Protein AF-0000000082834925 (afdb_homodimer)

Secondary structure (DSSP, 8-state):
---TT--TT--EEEEEEEEEEEEGGGTEEEEEEEEEPPPBTTB-S-EEEEEEEEEEHHHHHHHHHHHHHHHHHH-TTTT----/---TT--TT--EEEEEEEEEEEEGGGTEEEEEEEEEPPPBTTB-S-EEEEEEEEEEHHHHHHHHHHHHHHHHHH-TTT-----

Foldseek 3Di:
DAPPVDHVPDDDWAFDDKDWDDDVVVQWIKIKTWTFDPDDPVDDTDIDIGDIDIGHPVRVVVVVVVVVVVVCVVPVPPPPPPD/DQPPVDHVPDDDWAFDDKDWDDDVVVQWIKIKTWTFDPDDPVDDTDIDIGDIDIGHPVRVVVVVVVVVVVVCVVPVPPPPPPD

Radius of gyration: 16.81 Å; Cα contacts (8 Å, |Δi|>4): 284; chains: 2; bounding box: 53×47×36 Å

Organism: NCBI:txid1287738

InterPro domains:
  IPR025730 Biofilm regulator BssS [PF13991] (14-74)

Solvent-accessible surface area (backbone atoms only — not comparable to full-atom values): 9565 Å² total; per-residue (Å²): 130,76,52,93,82,51,60,90,87,58,76,69,26,45,53,73,49,71,46,75,47,69,35,59,95,72,42,28,32,39,38,29,48,22,22,44,41,74,64,40,100,85,34,72,69,39,79,38,80,46,69,38,29,35,36,36,58,70,53,48,53,52,48,50,54,50,51,51,57,45,48,35,68,56,39,65,78,69,65,55,68,90,117,132,75,52,93,83,52,61,90,88,57,76,69,26,43,52,73,49,69,47,73,46,69,36,57,94,72,42,28,33,38,39,29,49,21,22,43,42,72,65,39,98,86,36,71,69,40,79,38,79,48,68,39,29,35,37,37,57,70,53,46,55,53,47,51,54,51,50,52,56,44,48,36,68,57,39,66,79,70,66,54,72,90,119

Nearest PDB structures (foldseek):
  2zb5-assembly1_A-2  TM=4.981E-01  e=9.754E+00  Measles virus strain Edmonston-B
  3zx3-assembly1_A  TM=3.344E-01  e=5.774E+00  Rattus norvegicus
  4dam-assembly2_E  TM=2.599E-01  e=9.754E+00  Streptomyces coelicolor
  2zb5-assembly1_A-2  TM=4.980E-01  e=9.461E+00  Measles virus strain Edmonston-B
  3zx3-assembly1_A  TM=3.356E-01  e=5.959E+00  Rattus norvegicus

pLDDT: mean 87.3, std 17.41, range [24.31, 98.5]

Sequence (166 aa):
MQDRDFKAGEAVSPVTGWAMMPLVEHDSLLLRLDFLAAPSPAAATRSERGRVYAVTSEQLLLLLDSLRAQLAKLQPGQDGPRHMQDRDFKAGEAVSPVTGWAMMPLVEHDSLLLRLDFLAAPSPAAATRSERGRVYAVTSEQLLLLLDSLRAQLAKLQPGQDGPRH

Structure (mmCIF, N/CA/C/O backbone):
data_AF-0000000082834925-model_v1
#
loop_
_entity.id
_entity.type
_entity.pdbx_description
1 polymer 'Uncharacterized protein'
#
loop_
_atom_site.group_PDB
_atom_site.id
_atom_site.type_symbol
_atom_site.label_atom_id
_atom_site.label_alt_id
_atom_site.label_comp_id
_atom_site.label_asym_id
_atom_site.label_entity_id
_atom_site.label_seq_id
_atom_site.pdbx_PDB_ins_code
_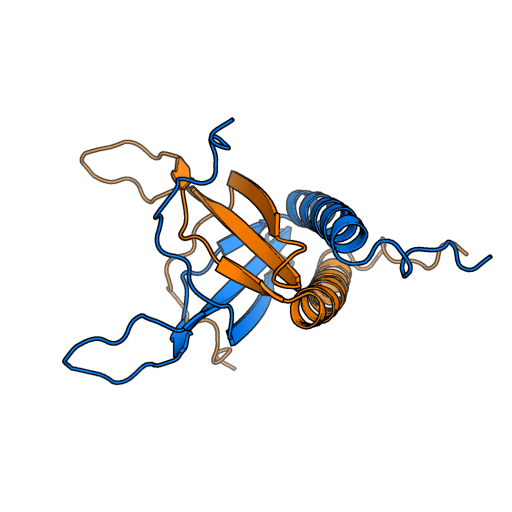atom_site.Cartn_x
_atom_site.Cartn_y
_atom_site.Cartn_z
_atom_site.occupancy
_atom_site.B_iso_or_equiv
_atom_site.auth_seq_id
_atom_site.auth_comp_id
_atom_site.auth_asym_id
_atom_site.auth_atom_id
_atom_site.pdbx_PDB_model_num
ATOM 1 N N . MET A 1 1 ? -6.121 24.172 -0.308 1 36.28 1 MET A N 1
ATOM 2 C CA . MET A 1 1 ? -5.605 23.312 -1.371 1 36.28 1 MET A CA 1
ATOM 3 C C . MET A 1 1 ? -5.957 21.844 -1.109 1 36.28 1 MET A C 1
ATOM 5 O O . MET A 1 1 ? -5.422 21.234 -0.187 1 36.28 1 MET A O 1
ATOM 9 N N . GLN A 1 2 ? -7.25 21.531 -1.119 1 50.75 2 GLN A N 1
ATOM 10 C CA . GLN A 1 2 ? -7.707 20.188 -0.783 1 50.75 2 GLN A CA 1
ATOM 11 C C . GLN A 1 2 ? -7.055 19.141 -1.685 1 50.75 2 GLN A C 1
ATOM 13 O O . GLN A 1 2 ? -7.102 19.266 -2.91 1 50.75 2 GLN A O 1
ATOM 18 N N . ASP A 1 3 ? -5.98 18.484 -1.284 1 64.5 3 ASP A N 1
ATOM 19 C CA . ASP A 1 3 ? -5.352 17.422 -2.076 1 64.5 3 ASP A CA 1
ATOM 20 C C . ASP A 1 3 ? -6.398 16.484 -2.668 1 64.5 3 ASP A C 1
ATOM 22 O O . ASP A 1 3 ? -7.34 16.078 -1.981 1 64.5 3 ASP A O 1
ATOM 26 N N . ARG A 1 4 ? -6.617 16.562 -3.959 1 76.44 4 ARG A N 1
ATOM 27 C CA . ARG A 1 4 ? -7.613 15.805 -4.699 1 76.44 4 ARG A CA 1
ATOM 28 C C . ARG A 1 4 ? -7.609 14.336 -4.273 1 76.44 4 ARG A C 1
ATOM 30 O O . ARG A 1 4 ? -8.609 13.633 -4.445 1 76.44 4 ARG A O 1
ATOM 37 N N . ASP A 1 5 ? -6.543 14.078 -3.568 1 89.25 5 ASP A N 1
ATOM 38 C CA . ASP A 1 5 ? -6.422 12.656 -3.256 1 89.25 5 ASP A CA 1
ATOM 39 C C . ASP A 1 5 ? -6.789 12.383 -1.799 1 89.25 5 ASP A C 1
ATOM 41 O O . ASP A 1 5 ? -7.078 11.242 -1.43 1 89.25 5 ASP A O 1
ATOM 45 N N . PHE A 1 6 ? -6.855 13.438 -0.988 1 93.56 6 PHE A N 1
ATOM 46 C CA . PHE A 1 6 ? -7.172 13.289 0.428 1 93.56 6 PHE A CA 1
ATOM 47 C C . PHE A 1 6 ? -8.164 14.359 0.872 1 93.56 6 PHE A C 1
ATOM 49 O O . PHE A 1 6 ? -7.945 15.555 0.659 1 93.56 6 PHE A O 1
ATOM 56 N N . LYS A 1 7 ? -9.242 13.875 1.448 1 90.81 7 LYS A N 1
ATOM 57 C CA . LYS A 1 7 ? -10.297 14.781 1.886 1 90.81 7 LYS A CA 1
ATOM 58 C C . LYS A 1 7 ? -10.242 15 3.395 1 90.81 7 LYS A C 1
ATOM 60 O O . LYS A 1 7 ? -9.961 14.07 4.152 1 90.81 7 LYS A O 1
ATOM 65 N N . ALA A 1 8 ? -10.547 16.25 3.707 1 88.25 8 ALA A N 1
ATOM 66 C CA . ALA A 1 8 ? -10.641 16.547 5.133 1 88.25 8 ALA A CA 1
ATOM 67 C C . ALA A 1 8 ? -11.703 15.672 5.801 1 88.25 8 ALA A C 1
ATOM 69 O O . ALA A 1 8 ? -12.805 15.5 5.266 1 88.25 8 ALA A O 1
ATOM 70 N N . GLY A 1 9 ? -11.352 15.047 6.863 1 89.38 9 GLY A N 1
ATOM 71 C CA . GLY A 1 9 ? -12.312 14.25 7.605 1 89.38 9 GLY A CA 1
ATOM 72 C C . GLY A 1 9 ? -12.43 12.828 7.102 1 89.38 9 GLY A C 1
ATOM 73 O O . GLY A 1 9 ? -13.195 12.031 7.645 1 89.38 9 GLY A O 1
ATOM 74 N N . GLU A 1 10 ? -11.719 12.516 6.035 1 92.12 10 GLU A N 1
ATOM 75 C CA . GLU A 1 10 ? -11.742 11.148 5.523 1 92.12 10 GLU A CA 1
ATOM 76 C C . GLU A 1 10 ? -11.148 10.172 6.539 1 92.12 10 GLU A C 1
ATOM 78 O O . GLU A 1 10 ? -10.148 10.477 7.191 1 92.12 10 GLU A O 1
ATOM 83 N N . ALA A 1 11 ? -11.781 8.992 6.664 1 92.06 11 ALA A N 1
ATOM 84 C CA . ALA A 1 11 ? -11.32 7.98 7.613 1 92.06 11 ALA A CA 1
ATOM 85 C C . ALA A 1 11 ? -9.914 7.5 7.258 1 92.06 11 ALA A C 1
ATOM 87 O O . ALA A 1 11 ? -9.609 7.27 6.086 1 92.06 11 ALA A O 1
ATOM 88 N N . VAL A 1 12 ? -9.047 7.438 8.227 1 94.62 12 VAL A N 1
ATOM 89 C CA . VAL A 1 12 ? -7.676 6.965 8.07 1 94.62 12 VAL A CA 1
ATOM 90 C C . VAL A 1 12 ? -7.48 5.676 8.867 1 94.62 12 VAL A C 1
ATOM 92 O O . VAL A 1 12 ? -7.965 5.547 9.992 1 94.62 12 VAL A O 1
ATOM 95 N N . SER A 1 13 ? -6.844 4.773 8.297 1 95.75 13 SER A N 1
ATOM 96 C CA . SER A 1 13 ? -6.598 3.465 8.898 1 95.75 13 SER A CA 1
ATOM 97 C C . SER A 1 13 ? -5.113 3.256 9.18 1 95.75 13 SER A C 1
ATOM 99 O O . SER A 1 13 ? -4.328 3.021 8.266 1 95.75 13 SER A O 1
ATOM 101 N N . PRO A 1 14 ? -4.746 3.344 10.461 1 96.56 14 PRO A N 1
ATOM 102 C CA . PRO A 1 14 ? -3.342 3.078 10.781 1 96.56 14 PRO A CA 1
ATOM 103 C C . PRO A 1 14 ? -2.887 1.691 10.336 1 96.56 14 PRO A C 1
ATOM 105 O O . PRO A 1 14 ? -3.576 0.7 10.586 1 96.56 14 PRO A O 1
ATOM 108 N N . VAL A 1 15 ? -1.679 1.709 9.633 1 97.5 15 VAL A N 1
ATOM 109 C CA . VAL A 1 15 ? -1.125 0.431 9.195 1 97.5 15 VAL A CA 1
ATOM 110 C C . VAL A 1 15 ? -0.562 -0.325 10.398 1 97.5 15 VAL A C 1
ATOM 112 O O . VAL A 1 15 ? 0.184 0.24 11.203 1 97.5 15 VAL A O 1
ATOM 115 N N . THR A 1 16 ? -0.916 -1.562 10.414 1 97.19 16 THR A N 1
ATOM 116 C CA . THR A 1 16 ? -0.436 -2.377 11.531 1 97.19 16 THR A CA 1
ATOM 117 C C . THR A 1 16 ? 0.521 -3.457 11.031 1 97.19 16 THR A C 1
ATOM 119 O O . THR A 1 16 ? 1.194 -4.113 11.836 1 97.19 16 THR A O 1
ATOM 122 N N . GLY A 1 17 ? 0.628 -3.668 9.742 1 97.06 17 GLY A N 1
ATOM 123 C CA . GLY A 1 17 ? 1.477 -4.664 9.109 1 97.06 17 GLY A CA 1
ATOM 124 C C . GLY A 1 17 ? 1.206 -4.824 7.629 1 97.06 17 GLY A C 1
ATOM 125 O O . GLY A 1 17 ? 0.403 -4.082 7.055 1 97.06 17 GLY A O 1
ATOM 126 N N . TRP A 1 18 ? 1.98 -5.664 6.953 1 97.69 18 TRP A N 1
ATOM 127 C CA . TRP A 1 18 ? 1.774 -5.934 5.535 1 97.69 18 TRP A CA 1
ATOM 128 C C . TRP A 1 18 ? 2.256 -7.336 5.168 1 97.69 18 TRP A C 1
ATOM 130 O O . TRP A 1 18 ? 3.016 -7.953 5.918 1 97.69 18 TRP A O 1
ATOM 140 N N . ALA A 1 19 ? 1.75 -7.824 4.141 1 97.31 19 ALA A N 1
ATOM 141 C CA . ALA A 1 19 ? 2.197 -9.07 3.531 1 97.31 19 ALA A CA 1
ATOM 142 C C . ALA A 1 19 ? 2.469 -8.891 2.041 1 97.31 19 ALA A C 1
ATOM 144 O O . ALA A 1 19 ? 1.879 -8.016 1.398 1 97.31 19 ALA A O 1
ATOM 145 N N . MET A 1 20 ? 3.42 -9.695 1.557 1 97.94 20 MET A N 1
ATOM 146 C CA . MET A 1 20 ? 3.803 -9.602 0.15 1 97.94 20 MET A CA 1
ATOM 147 C C . MET A 1 20 ? 4.098 -10.984 -0.422 1 97.94 20 MET A C 1
ATOM 149 O O . MET A 1 20 ? 4.652 -11.844 0.27 1 97.94 20 MET A O 1
ATOM 153 N N . MET A 1 21 ? 3.75 -11.18 -1.584 1 96.88 21 MET A N 1
ATOM 154 C CA . MET A 1 21 ? 4.039 -12.414 -2.314 1 96.88 21 MET A CA 1
ATOM 155 C C . MET A 1 21 ? 4.402 -12.117 -3.766 1 96.88 21 MET A C 1
ATOM 157 O O . MET A 1 21 ? 3.551 -11.688 -4.547 1 96.88 21 MET A O 1
ATOM 161 N N . PRO A 1 22 ? 5.664 -12.297 -4.141 1 96.94 22 PRO A N 1
ATOM 162 C CA . PRO A 1 22 ? 6.051 -12.102 -5.539 1 96.94 22 PRO A CA 1
ATOM 163 C C . PRO A 1 22 ? 5.488 -13.18 -6.461 1 96.94 22 PRO A C 1
ATOM 165 O O . PRO A 1 22 ? 5.496 -14.367 -6.105 1 96.94 22 PRO A O 1
ATOM 168 N N . LEU A 1 23 ? 4.922 -12.773 -7.504 1 96.31 23 LEU A N 1
ATOM 169 C CA . LEU A 1 23 ? 4.488 -13.656 -8.586 1 96.31 23 LEU A CA 1
ATOM 170 C C . LEU A 1 23 ? 5.367 -13.477 -9.82 1 96.31 23 LEU A C 1
ATOM 172 O O . LEU A 1 23 ? 5.047 -12.672 -10.703 1 96.31 23 LEU A O 1
ATOM 176 N N . VAL A 1 24 ? 6.422 -14.211 -9.938 1 95.75 24 VAL A N 1
ATOM 177 C CA . VAL A 1 24 ? 7.434 -14.062 -10.977 1 95.75 24 VAL A CA 1
ATOM 178 C C . VAL A 1 24 ? 6.805 -14.281 -12.352 1 95.75 24 VAL A C 1
ATOM 180 O O . VAL A 1 24 ? 7.086 -13.539 -13.289 1 95.75 24 VAL A O 1
ATOM 183 N N . GLU A 1 25 ? 5.91 -15.281 -12.414 1 95.12 25 GLU A N 1
ATOM 184 C CA . GLU A 1 25 ? 5.277 -15.641 -13.68 1 95.12 25 GLU A CA 1
ATOM 185 C C . GLU A 1 25 ? 4.465 -14.477 -14.242 1 95.12 25 GLU A C 1
ATOM 187 O O . GLU A 1 25 ? 4.285 -14.367 -15.461 1 95.12 25 GLU A O 1
ATOM 192 N N . HIS A 1 26 ? 3.996 -13.594 -13.453 1 95.5 26 HIS A N 1
ATOM 193 C CA . HIS A 1 26 ? 3.145 -12.492 -13.891 1 95.5 26 HIS A CA 1
ATOM 194 C C . HIS A 1 26 ? 3.859 -11.156 -13.742 1 95.5 26 HIS A C 1
ATOM 196 O O . HIS A 1 26 ? 3.266 -10.102 -13.977 1 95.5 26 HIS A O 1
ATOM 202 N N . ASP A 1 27 ? 5.113 -11.188 -13.352 1 96.81 27 ASP A N 1
ATOM 203 C CA . ASP A 1 27 ? 5.93 -10 -13.117 1 96.81 27 ASP A CA 1
ATOM 204 C C . ASP A 1 27 ? 5.207 -9.008 -12.219 1 96.81 27 ASP A C 1
ATOM 206 O O . ASP A 1 27 ? 5.078 -7.828 -12.57 1 96.81 27 ASP A O 1
ATOM 210 N N . SER A 1 28 ? 4.68 -9.539 -11.117 1 98 28 SER A N 1
ATOM 211 C CA . SER A 1 28 ? 3.9 -8.711 -10.203 1 98 28 SER A CA 1
ATOM 212 C C . SER A 1 28 ? 4.082 -9.156 -8.758 1 98 28 SER A C 1
ATOM 214 O O . SER A 1 28 ? 4.582 -10.25 -8.492 1 98 28 SER A O 1
ATOM 216 N N . LEU A 1 29 ? 3.799 -8.258 -7.875 1 98.06 29 LEU A N 1
ATOM 217 C CA . LEU A 1 29 ? 3.816 -8.469 -6.43 1 98.06 29 LEU A CA 1
ATOM 218 C C . LEU A 1 29 ? 2.418 -8.32 -5.844 1 98.06 29 LEU A C 1
ATOM 220 O O . LEU A 1 29 ? 1.741 -7.316 -6.09 1 98.06 29 LEU A O 1
ATOM 224 N N . LEU A 1 30 ? 1.956 -9.344 -5.129 1 98.12 30 LEU A N 1
ATOM 225 C CA . LEU A 1 30 ? 0.753 -9.18 -4.32 1 98.12 30 LEU A CA 1
ATOM 226 C C . LEU A 1 30 ? 1.074 -8.484 -3.002 1 98.12 30 LEU A C 1
ATOM 228 O O . LEU A 1 30 ? 2.025 -8.859 -2.312 1 98.12 30 LEU A O 1
ATOM 232 N N . LEU A 1 31 ? 0.4 -7.445 -2.713 1 98.31 31 LEU A N 1
ATOM 233 C CA . LEU A 1 31 ? 0.611 -6.621 -1.526 1 98.31 31 LEU A CA 1
ATOM 234 C C . LEU A 1 31 ? -0.685 -6.465 -0.737 1 98.31 31 LEU A C 1
ATOM 236 O O . LEU A 1 31 ? -1.741 -6.207 -1.315 1 98.31 31 LEU A O 1
ATOM 240 N N . ARG A 1 32 ? -0.621 -6.727 0.507 1 97.5 32 ARG A N 1
ATOM 241 C CA . ARG A 1 32 ? -1.733 -6.492 1.423 1 97.5 32 ARG A CA 1
ATOM 242 C C . ARG A 1 32 ? -1.291 -5.656 2.619 1 97.5 32 ARG A C 1
ATOM 244 O O . ARG A 1 32 ? -0.244 -5.918 3.213 1 97.5 32 ARG A O 1
ATOM 251 N N . LEU A 1 33 ? -2.037 -4.625 2.91 1 97.94 33 LEU A N 1
ATOM 252 C CA . LEU A 1 33 ? -1.791 -3.816 4.098 1 97.94 33 LEU A CA 1
ATOM 253 C C . LEU A 1 33 ? -2.82 -4.117 5.184 1 97.94 33 LEU A C 1
ATOM 255 O O . LEU A 1 33 ? -4.027 -4.07 4.93 1 97.94 33 LEU A O 1
ATOM 259 N N . ASP A 1 34 ? -2.33 -4.477 6.316 1 96.88 34 ASP A N 1
ATOM 260 C CA . ASP A 1 34 ? -3.205 -4.605 7.48 1 96.88 34 ASP A CA 1
ATOM 261 C C . ASP A 1 34 ? -3.408 -3.258 8.164 1 96.88 34 ASP A C 1
ATOM 263 O O . ASP A 1 34 ? -2.545 -2.381 8.094 1 96.88 34 ASP A O 1
ATOM 267 N N . PHE A 1 35 ? -4.531 -3.143 8.766 1 96.06 35 PHE A N 1
ATOM 268 C CA . PHE A 1 35 ? -4.844 -1.842 9.344 1 96.06 35 PHE A CA 1
ATOM 269 C C . PHE A 1 35 ? -5.719 -1.996 10.586 1 96.06 35 PHE A C 1
ATOM 271 O O . PHE A 1 35 ? -6.301 -3.059 10.812 1 96.06 35 PHE A O 1
ATOM 278 N N . LEU A 1 36 ? -5.672 -0.961 11.406 1 93.69 36 LEU A N 1
ATOM 279 C CA . LEU A 1 36 ? -6.531 -0.911 12.586 1 93.69 36 LEU A CA 1
ATOM 280 C C . LEU A 1 36 ? -7.93 -0.427 12.219 1 93.69 36 LEU A C 1
ATOM 282 O O . LEU A 1 36 ? -8.094 0.688 11.719 1 93.69 36 LEU A O 1
ATOM 286 N N . ALA A 1 37 ? -8.906 -1.282 12.359 1 86.56 37 ALA A N 1
ATOM 287 C CA . ALA A 1 37 ? -10.289 -0.926 12.062 1 86.56 37 ALA A CA 1
ATOM 288 C C . ALA A 1 37 ? -10.914 -0.153 13.219 1 86.56 37 ALA A C 1
ATOM 290 O O . ALA A 1 37 ? -10.531 -0.333 14.375 1 86.56 37 ALA A O 1
ATOM 291 N N . ALA A 1 38 ? -11.758 0.75 12.82 1 81.06 38 ALA A N 1
ATOM 292 C CA . ALA A 1 38 ? -12.469 1.487 13.859 1 81.06 38 ALA A CA 1
ATOM 293 C C . ALA A 1 38 ? -13.305 0.549 14.727 1 81.06 38 ALA A C 1
ATOM 295 O O . ALA A 1 38 ? -13.805 -0.469 14.242 1 81.06 38 ALA A O 1
ATOM 296 N N . PRO A 1 39 ? -13.219 0.955 15.961 1 75.12 39 PRO A N 1
ATOM 297 C CA . PRO A 1 39 ? -14 0.131 16.875 1 75.12 39 PRO A CA 1
ATOM 298 C C . PRO A 1 39 ? -15.477 0.042 16.484 1 75.12 39 PRO A C 1
ATOM 300 O O . PRO A 1 39 ? -16.031 1 15.945 1 75.12 39 PRO A O 1
ATOM 303 N N . SER A 1 40 ? -15.727 -1.121 16.266 1 71.75 40 SER A N 1
ATOM 304 C CA . SER A 1 40 ? -17.156 -1.349 16.109 1 71.75 40 SER A CA 1
ATOM 305 C C . SER A 1 40 ? -17.781 -1.867 17.406 1 71.75 40 SER A C 1
ATOM 307 O O . SER A 1 40 ? -17.078 -2.422 18.266 1 71.75 40 SER A O 1
ATOM 309 N N . PRO A 1 41 ? -19.031 -1.353 17.609 1 67 41 PRO A N 1
ATOM 310 C CA . PRO A 1 41 ? -19.719 -1.831 18.812 1 67 41 PRO A CA 1
ATOM 311 C C . PRO A 1 41 ? -19.469 -3.316 19.078 1 67 41 PRO A C 1
ATOM 313 O O . PRO A 1 41 ? -19.422 -3.742 20.234 1 67 41 PRO A O 1
ATOM 316 N N . ALA A 1 42 ? -19.266 -3.975 18.125 1 64.75 42 ALA A N 1
ATOM 317 C CA . ALA A 1 42 ? -19.188 -5.426 18.281 1 64.75 42 ALA A CA 1
ATOM 318 C C . ALA A 1 42 ? -17.75 -5.871 18.516 1 64.75 42 ALA A C 1
ATOM 320 O O . ALA A 1 42 ? -17.5 -7.012 18.906 1 64.75 42 ALA A O 1
ATOM 321 N N . ALA A 1 43 ? -16.969 -5.059 18.25 1 63.53 43 ALA A N 1
ATOM 322 C CA . ALA A 1 43 ? -15.602 -5.555 18.359 1 63.53 43 ALA A CA 1
ATOM 323 C C . ALA A 1 43 ? -14.633 -4.426 18.688 1 63.53 43 ALA A C 1
ATOM 325 O O . ALA A 1 43 ? -14.766 -3.312 18.172 1 63.53 43 ALA A O 1
ATOM 326 N N . ALA A 1 44 ? -13.875 -4.668 19.656 1 71.44 44 ALA A N 1
ATOM 327 C CA . ALA A 1 44 ? -12.773 -3.771 19.984 1 71.44 44 ALA A CA 1
ATOM 328 C C . ALA A 1 44 ? -11.922 -3.467 18.766 1 71.44 44 ALA A C 1
ATOM 330 O O . ALA A 1 44 ? -12.078 -4.094 17.719 1 71.44 44 ALA A O 1
ATOM 331 N N . THR A 1 45 ? -11.148 -2.535 18.875 1 76.56 45 THR A N 1
ATOM 332 C CA . THR A 1 45 ? -10.195 -2.197 17.828 1 76.56 45 THR A CA 1
ATOM 333 C C . THR A 1 45 ? -9.32 -3.4 17.484 1 76.56 45 THR A C 1
ATOM 335 O O . THR A 1 45 ? -8.695 -3.992 18.359 1 76.56 45 THR A O 1
ATOM 338 N N . ARG A 1 46 ? -9.578 -3.826 16.281 1 87.06 46 ARG A N 1
ATOM 339 C CA . ARG A 1 46 ? -8.797 -4.992 15.875 1 87.06 46 ARG A CA 1
ATOM 340 C C . ARG A 1 46 ? -8.086 -4.746 14.547 1 87.06 46 ARG A C 1
ATOM 342 O O . ARG A 1 46 ? -8.539 -3.93 13.742 1 87.06 46 ARG A O 1
ATOM 349 N N . SER A 1 47 ? -7.043 -5.363 14.508 1 92 47 SER A N 1
ATOM 350 C CA . SER A 1 47 ? -6.324 -5.352 13.234 1 92 47 SER A CA 1
ATOM 351 C C . SER A 1 47 ? -7.066 -6.148 12.172 1 92 47 SER A C 1
ATOM 353 O O . SER A 1 47 ? -7.539 -7.258 12.438 1 92 47 SER A O 1
ATOM 355 N N . GLU A 1 48 ? -7.297 -5.484 11.055 1 93.06 48 GLU A N 1
ATOM 356 C CA . GLU A 1 48 ? -7.961 -6.137 9.93 1 93.06 48 GLU A CA 1
ATOM 357 C C . GLU A 1 48 ? -7.02 -6.273 8.734 1 93.06 48 GLU A C 1
ATOM 359 O O . GLU A 1 48 ? -6.059 -5.512 8.609 1 93.06 48 GLU A O 1
ATOM 364 N N . ARG A 1 49 ? -7.359 -7.242 7.926 1 94.25 49 ARG A N 1
ATOM 365 C CA . ARG A 1 49 ? -6.598 -7.445 6.695 1 94.25 49 ARG A CA 1
ATOM 366 C C . ARG A 1 49 ? -7.172 -6.617 5.555 1 94.25 49 ARG A C 1
ATOM 368 O O . ARG A 1 49 ? -8.391 -6.574 5.363 1 94.25 49 ARG A O 1
ATOM 375 N N . GLY A 1 50 ? -6.336 -5.93 4.902 1 94.38 50 GLY A N 1
ATOM 376 C CA . GLY A 1 50 ? -6.809 -5.188 3.746 1 94.38 50 GLY A CA 1
ATOM 377 C C . GLY A 1 50 ? -6.969 -6.051 2.508 1 94.38 50 GLY A C 1
ATOM 378 O O . GLY A 1 50 ? -6.773 -7.266 2.562 1 94.38 50 GLY A O 1
ATOM 379 N N . ARG A 1 51 ? -7.48 -5.445 1.481 1 93.75 51 ARG A N 1
ATOM 380 C CA . ARG A 1 51 ? -7.602 -6.129 0.198 1 93.75 51 ARG A CA 1
ATOM 381 C C . ARG A 1 51 ? -6.23 -6.449 -0.385 1 93.75 51 ARG A C 1
ATOM 383 O O . ARG A 1 51 ? -5.23 -5.824 -0.018 1 93.75 51 ARG A O 1
ATOM 390 N N . VAL A 1 52 ? -6.203 -7.348 -1.315 1 96.56 52 VAL A N 1
ATOM 391 C CA . VAL A 1 52 ? -4.957 -7.727 -1.975 1 96.56 52 VAL A CA 1
ATOM 392 C C . VAL A 1 52 ? -4.777 -6.91 -3.25 1 96.56 52 VAL A C 1
ATOM 394 O O . VAL A 1 52 ? -5.66 -6.887 -4.113 1 96.56 52 VAL A O 1
ATOM 397 N N . TYR A 1 53 ? -3.639 -6.223 -3.363 1 97.44 53 TYR A N 1
ATOM 398 C CA . TYR A 1 53 ? -3.281 -5.449 -4.551 1 97.44 53 TYR A CA 1
ATOM 399 C C . TYR A 1 53 ? -2.246 -6.188 -5.387 1 97.44 53 TYR A C 1
ATOM 401 O O . TYR A 1 53 ? -1.357 -6.852 -4.848 1 97.44 53 TYR A O 1
ATOM 409 N N . ALA A 1 54 ? -2.404 -6.059 -6.617 1 98.06 54 ALA A N 1
ATOM 410 C CA . ALA A 1 54 ? -1.367 -6.52 -7.539 1 98.06 54 ALA A CA 1
ATOM 411 C C . ALA A 1 54 ? -0.564 -5.348 -8.094 1 98.06 54 ALA A C 1
ATOM 413 O O . ALA A 1 54 ? -1.127 -4.438 -8.711 1 98.06 54 ALA A O 1
ATOM 414 N N . VAL A 1 55 ? 0.721 -5.348 -7.891 1 98.44 55 VAL A N 1
ATOM 415 C CA . VAL A 1 55 ? 1.636 -4.305 -8.336 1 98.44 55 VAL A CA 1
ATOM 416 C C . VAL A 1 55 ? 2.666 -4.895 -9.297 1 98.44 55 VAL A C 1
ATOM 418 O O . VAL A 1 55 ? 3.363 -5.855 -8.953 1 98.44 55 VAL A O 1
ATOM 421 N N . THR A 1 56 ? 2.75 -4.375 -10.516 1 98.25 56 THR A N 1
ATOM 422 C CA . THR A 1 56 ? 3.75 -4.859 -11.461 1 98.25 56 THR A CA 1
ATOM 423 C C . THR A 1 56 ? 5.148 -4.418 -11.039 1 98.25 56 THR A C 1
ATOM 425 O O . THR A 1 56 ? 5.301 -3.494 -10.242 1 98.25 56 THR A O 1
ATOM 428 N N . SER A 1 57 ? 6.184 -4.992 -11.578 1 97.62 57 SER A N 1
ATOM 429 C CA . SER A 1 57 ? 7.559 -4.617 -11.273 1 97.62 57 SER A CA 1
ATOM 430 C C . SER A 1 57 ? 7.828 -3.16 -11.633 1 97.62 57 SER A C 1
ATOM 432 O O . SER A 1 57 ? 8.523 -2.455 -10.898 1 97.62 57 SER A O 1
ATOM 434 N N . GLU A 1 58 ? 7.227 -2.836 -12.742 1 97.25 58 GLU A N 1
ATOM 435 C CA .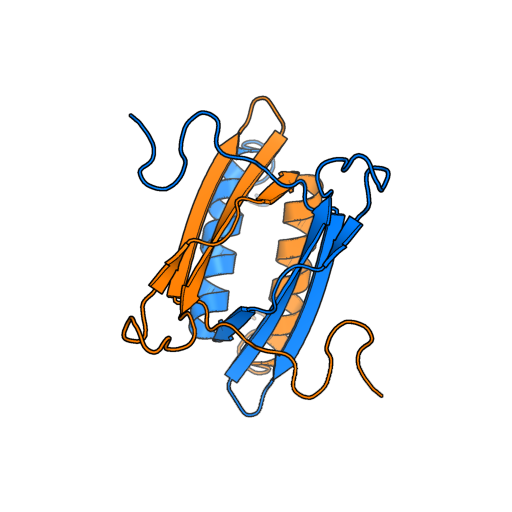 GLU A 1 58 ? 7.398 -1.449 -13.164 1 97.25 58 GLU A CA 1
ATOM 436 C C . GLU A 1 58 ? 6.754 -0.486 -12.172 1 97.25 58 GLU A C 1
ATOM 438 O O . GLU A 1 58 ? 7.359 0.519 -11.789 1 97.25 58 GLU A O 1
ATOM 443 N N . GLN A 1 59 ? 5.578 -0.789 -11.742 1 98.31 59 GLN A N 1
ATOM 444 C CA . GLN A 1 59 ? 4.883 0.017 -10.75 1 98.31 59 GLN A CA 1
ATOM 445 C C . GLN A 1 59 ? 5.637 0.022 -9.422 1 98.31 59 GLN A C 1
ATOM 447 O O . GLN A 1 59 ? 5.68 1.043 -8.734 1 98.31 59 GLN A O 1
ATOM 452 N N . LEU A 1 60 ? 6.125 -1.075 -9.047 1 98.19 60 LEU A N 1
ATOM 453 C CA . LEU A 1 60 ? 6.852 -1.215 -7.789 1 98.19 60 LEU A CA 1
ATOM 454 C C . LEU A 1 60 ? 8.078 -0.308 -7.762 1 98.19 60 LEU A C 1
ATOM 456 O O . LEU A 1 60 ? 8.367 0.326 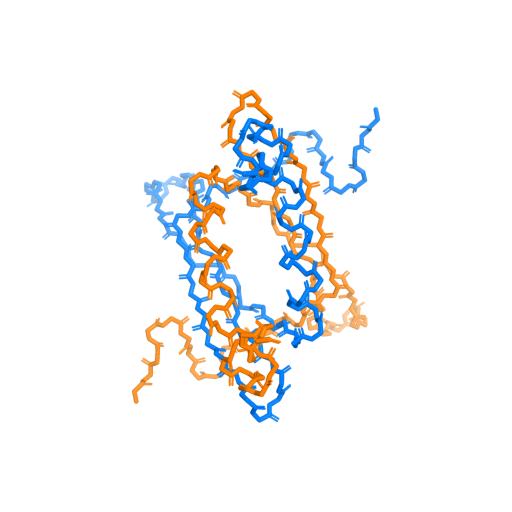-6.742 1 98.19 60 LEU A O 1
ATOM 460 N N . LEU A 1 61 ? 8.805 -0.193 -8.867 1 97.75 61 LEU A N 1
ATOM 461 C CA . LEU A 1 61 ? 9.953 0.698 -8.992 1 97.75 61 LEU A CA 1
ATOM 462 C C . LEU A 1 61 ? 9.547 2.148 -8.766 1 97.75 61 LEU A C 1
ATOM 464 O O . LEU A 1 61 ? 10.203 2.871 -8.008 1 97.75 61 LEU A O 1
ATOM 468 N N . LEU A 1 62 ? 8.469 2.484 -9.359 1 98.06 62 LEU A N 1
ATOM 469 C CA . LEU A 1 62 ? 7.957 3.844 -9.219 1 98.06 62 LEU A CA 1
ATOM 470 C C . LEU A 1 62 ? 7.48 4.105 -7.797 1 98.06 62 LEU A C 1
ATOM 472 O O . LEU A 1 62 ? 7.695 5.191 -7.254 1 98.06 62 LEU A O 1
ATOM 476 N N . LEU A 1 63 ? 6.824 3.127 -7.242 1 98.44 63 LEU A N 1
ATOM 477 C CA . LEU A 1 63 ? 6.32 3.246 -5.879 1 98.44 63 LEU A CA 1
ATOM 478 C C . LEU A 1 63 ? 7.465 3.432 -4.891 1 98.44 63 LEU A C 1
ATOM 480 O O . LEU A 1 63 ? 7.398 4.293 -4.008 1 98.44 63 LEU A O 1
ATOM 484 N N . LEU A 1 64 ? 8.539 2.617 -5.062 1 98.44 64 LEU A N 1
ATOM 485 C CA . LEU A 1 64 ? 9.695 2.707 -4.184 1 98.44 64 LEU A CA 1
ATOM 486 C C . LEU A 1 64 ? 10.305 4.105 -4.234 1 98.44 64 LEU A C 1
ATOM 488 O O . LEU A 1 64 ? 10.578 4.707 -3.189 1 98.44 64 LEU A O 1
ATOM 492 N N . ASP A 1 65 ? 10.492 4.578 -5.406 1 97.94 65 ASP A N 1
ATOM 493 C CA . ASP A 1 65 ? 11.055 5.914 -5.578 1 97.94 65 ASP A CA 1
ATOM 494 C C . ASP A 1 65 ? 10.156 6.973 -4.945 1 97.94 65 ASP A C 1
ATOM 496 O O . ASP A 1 65 ? 10.641 7.879 -4.262 1 97.94 65 ASP A O 1
ATOM 500 N N . SER A 1 66 ? 8.898 6.824 -5.156 1 97.88 66 SER A N 1
ATOM 501 C CA . SER A 1 66 ? 7.93 7.773 -4.613 1 97.88 66 SER A CA 1
ATOM 502 C C . SER A 1 66 ? 7.914 7.742 -3.09 1 97.88 66 SER A C 1
ATOM 504 O O . SER A 1 66 ? 7.863 8.789 -2.443 1 97.88 66 SER A O 1
ATOM 506 N N . LEU A 1 67 ? 7.934 6.566 -2.5 1 98.19 67 LEU A N 1
ATOM 507 C CA . LEU A 1 67 ? 7.93 6.406 -1.049 1 98.19 67 LEU A CA 1
ATOM 508 C C . LEU A 1 67 ? 9.195 7.004 -0.433 1 98.19 67 LEU A C 1
ATOM 510 O O . LEU A 1 67 ? 9.133 7.645 0.619 1 98.19 67 LEU A O 1
ATOM 514 N N . ARG A 1 68 ? 10.297 6.82 -1.104 1 97.75 68 ARG A N 1
ATOM 515 C CA . ARG A 1 68 ? 11.562 7.375 -0.622 1 97.75 68 ARG A CA 1
ATOM 516 C C . ARG A 1 68 ? 11.516 8.898 -0.588 1 97.75 68 ARG A C 1
ATOM 518 O O . ARG A 1 68 ? 12.008 9.523 0.355 1 97.75 68 ARG A O 1
ATOM 525 N N . ALA A 1 69 ? 10.961 9.438 -1.615 1 97.44 69 ALA A N 1
ATOM 526 C CA . ALA A 1 69 ? 10.836 10.891 -1.686 1 97.44 69 ALA A CA 1
ATOM 527 C C . ALA A 1 69 ? 9.977 11.422 -0.545 1 97.44 69 ALA A C 1
ATOM 529 O O . ALA A 1 69 ? 10.273 12.477 0.02 1 97.44 69 ALA A O 1
ATOM 530 N N . GLN A 1 70 ? 8.883 10.766 -0.171 1 97.44 70 GLN A N 1
ATOM 531 C CA . GLN A 1 70 ? 8.008 11.188 0.916 1 97.44 70 GLN A CA 1
ATOM 532 C C . GLN A 1 70 ? 8.688 11.016 2.27 1 97.44 70 GLN A C 1
ATOM 534 O O . GLN A 1 70 ? 8.5 11.836 3.17 1 97.44 70 GLN A O 1
ATOM 539 N N . LEU A 1 71 ? 9.445 9.883 2.359 1 97.69 71 LEU A N 1
ATOM 540 C CA . LEU A 1 71 ? 10.18 9.664 3.6 1 97.69 71 LEU A CA 1
ATOM 541 C C . LEU A 1 71 ? 11.148 10.805 3.869 1 97.69 71 LEU A C 1
ATOM 543 O O . LEU A 1 71 ? 11.312 11.227 5.016 1 97.69 71 LEU A O 1
ATOM 547 N N . ALA A 1 72 ? 11.812 11.297 2.859 1 96.75 72 ALA A N 1
ATOM 548 C CA . ALA A 1 72 ? 12.758 12.406 2.984 1 96.75 72 ALA A CA 1
ATOM 549 C C . ALA A 1 72 ? 12.07 13.656 3.521 1 96.75 72 ALA A C 1
ATOM 551 O O . ALA A 1 72 ? 12.68 14.453 4.234 1 96.75 72 ALA A O 1
ATOM 552 N N . LYS A 1 73 ? 10.82 13.82 3.176 1 96.38 73 LY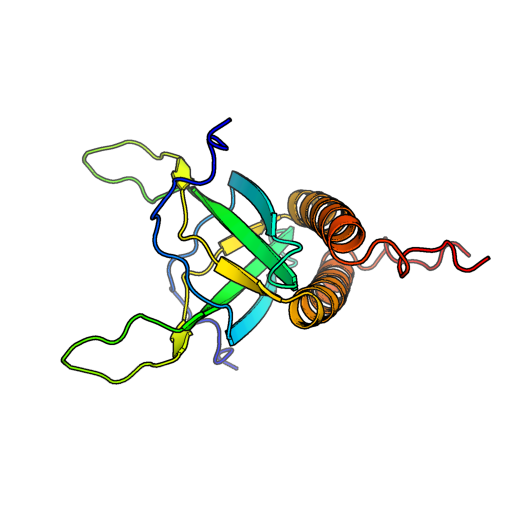S A N 1
ATOM 553 C CA . LYS A 1 73 ? 10.07 14.961 3.676 1 96.38 73 LYS A CA 1
ATOM 554 C C . LYS A 1 73 ? 9.742 14.805 5.156 1 96.38 73 LYS A C 1
ATOM 556 O O . LYS A 1 73 ? 9.641 15.789 5.887 1 96.38 73 LYS A O 1
ATOM 561 N N . LEU A 1 74 ? 9.539 13.57 5.59 1 96.75 74 LEU A N 1
ATOM 562 C CA . LEU A 1 74 ? 9.234 13.281 6.984 1 96.75 74 LEU A CA 1
ATOM 563 C C . LEU A 1 74 ? 10.477 13.375 7.855 1 96.75 74 LEU A C 1
ATOM 565 O O . LEU A 1 74 ? 10.391 13.711 9.039 1 96.75 74 LEU A O 1
ATOM 569 N N . GLN A 1 75 ? 11.531 12.969 7.25 1 93.75 75 GLN A N 1
ATOM 570 C CA . GLN A 1 75 ? 12.812 12.961 7.934 1 93.75 75 GLN A CA 1
ATOM 571 C C . GLN A 1 75 ? 13.875 13.711 7.125 1 93.75 75 GLN A C 1
ATOM 573 O O . GLN A 1 75 ? 14.789 13.094 6.578 1 93.75 75 GLN A O 1
ATOM 578 N N . PRO A 1 76 ? 13.805 14.977 7.023 1 83.31 76 PRO A N 1
ATOM 579 C CA . PRO A 1 76 ? 14.75 15.727 6.191 1 83.31 76 PRO A CA 1
ATOM 580 C C . PRO A 1 76 ? 16.203 15.469 6.574 1 83.31 76 PRO A C 1
ATOM 582 O O . PRO A 1 76 ? 17.094 15.602 5.734 1 83.31 76 PRO A O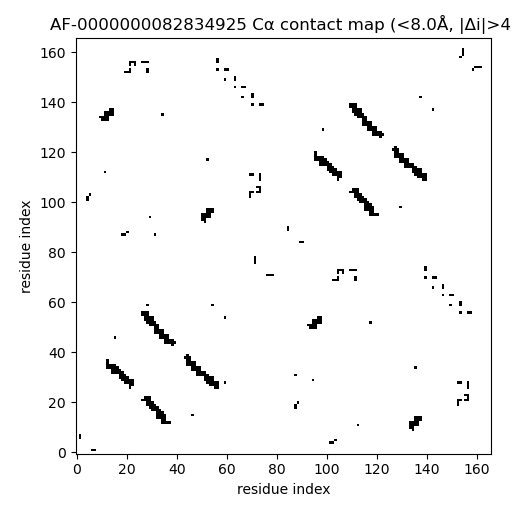 1
ATOM 585 N N . GLY A 1 77 ? 16.672 15.227 7.699 1 72.12 77 GLY A N 1
ATOM 586 C CA . GLY A 1 77 ? 18.047 15.047 8.117 1 72.12 77 GLY A CA 1
ATOM 587 C C . GLY A 1 77 ? 18.594 13.656 7.812 1 72.12 77 GLY A C 1
ATOM 588 O O . GLY A 1 77 ? 19.797 13.438 7.867 1 72.12 77 GLY A O 1
ATOM 589 N N . GLN A 1 78 ? 17.875 12.773 7.621 1 57.38 78 GLN A N 1
ATOM 590 C CA . GLN A 1 78 ? 18.359 11.406 7.465 1 57.38 78 GLN A CA 1
ATOM 591 C C . GLN A 1 78 ? 18.797 11.141 6.023 1 57.38 78 GLN A C 1
ATOM 593 O O . GLN A 1 78 ? 19.438 10.125 5.742 1 57.38 78 GLN A O 1
ATOM 598 N N . ASP A 1 79 ? 18.234 11.594 5.109 1 53 79 ASP A N 1
ATOM 599 C CA . ASP A 1 79 ? 18.641 11.297 3.74 1 53 79 ASP A CA 1
ATOM 600 C C . ASP A 1 79 ? 19.938 12.008 3.387 1 53 79 ASP A C 1
ATOM 602 O O . ASP A 1 79 ? 20.219 12.281 2.215 1 53 79 ASP A O 1
ATOM 606 N N . GLY A 1 80 ? 20.609 12.727 4.391 1 44.16 80 GLY A N 1
ATOM 607 C CA . GLY A 1 80 ? 21.891 13.219 3.91 1 44.16 80 GLY A CA 1
ATOM 608 C C . GLY A 1 80 ? 22.688 12.18 3.148 1 44.16 80 GLY A C 1
ATOM 609 O O . GLY A 1 80 ? 22.469 10.977 3.311 1 44.16 80 GLY A O 1
ATOM 610 N N . PRO A 1 81 ? 23.031 12.477 1.902 1 40.47 81 PRO A N 1
ATOM 611 C CA . PRO A 1 81 ? 24.016 11.641 1.204 1 40.47 81 PRO A CA 1
ATOM 612 C C . PRO A 1 81 ? 25.047 11.031 2.146 1 40.47 81 PRO A C 1
ATOM 614 O O . PRO A 1 81 ? 25.312 11.586 3.211 1 40.47 81 PRO A O 1
ATOM 617 N N . ARG A 1 82 ? 25.141 9.68 2.348 1 33.03 82 ARG A N 1
ATOM 618 C CA . ARG A 1 82 ? 26.438 9.234 2.855 1 33.03 82 ARG A CA 1
ATOM 619 C C . ARG A 1 82 ? 27.562 10.047 2.23 1 33.03 82 ARG A C 1
ATOM 621 O O . ARG A 1 82 ? 27.766 10.008 1.015 1 33.03 82 ARG A O 1
ATOM 628 N N . HIS A 1 83 ? 27.641 11.273 2.486 1 24.31 83 HIS A N 1
ATOM 629 C CA . HIS A 1 83 ? 28.953 11.852 2.205 1 24.31 83 HIS A CA 1
ATOM 630 C C . HIS A 1 83 ? 30.047 11.148 3 1 24.31 83 HIS A C 1
A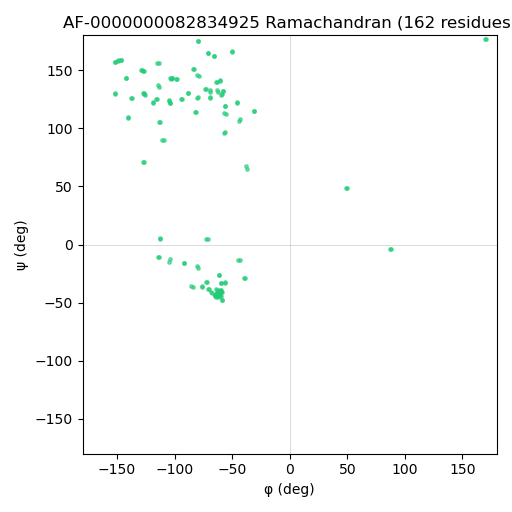TOM 632 O O . HIS A 1 83 ? 29.828 10.758 4.148 1 24.31 83 HIS A O 1
ATOM 638 N N . MET B 1 1 ? 1.711 -25 0.832 1 36.62 1 MET B N 1
ATOM 639 C CA . MET B 1 1 ? 2.154 -23.984 1.785 1 36.62 1 MET B CA 1
ATOM 640 C C . MET B 1 1 ? 1.331 -22.719 1.648 1 36.62 1 MET B C 1
ATOM 642 O O . MET B 1 1 ? 1.458 -21.984 0.658 1 36.62 1 MET B O 1
ATOM 646 N N . GLN B 1 2 ? 0.042 -22.797 1.942 1 50.34 2 GLN B N 1
ATOM 647 C CA . GLN B 1 2 ? -0.861 -21.672 1.747 1 50.34 2 GLN B CA 1
ATOM 648 C C . GLN B 1 2 ? -0.375 -20.438 2.508 1 50.34 2 GLN B C 1
ATOM 650 O O . GLN B 1 2 ? -0.099 -20.516 3.707 1 50.34 2 GLN B O 1
ATOM 655 N N . ASP B 1 3 ? 0.318 -19.5 1.905 1 64.19 3 ASP B N 1
ATOM 656 C CA . ASP B 1 3 ? 0.752 -18.266 2.564 1 64.19 3 ASP B CA 1
ATOM 657 C C . ASP B 1 3 ? -0.371 -17.672 3.408 1 64.19 3 ASP B C 1
ATOM 659 O O . ASP B 1 3 ? -1.517 -17.594 2.959 1 64.19 3 ASP B O 1
ATOM 663 N N . ARG B 1 4 ? -0.262 -17.781 4.715 1 76.75 4 ARG B N 1
ATOM 664 C CA . ARG B 1 4 ? -1.257 -17.328 5.688 1 76.75 4 ARG B CA 1
ATOM 665 C C . ARG B 1 4 ? -1.798 -15.953 5.328 1 76.75 4 ARG B C 1
ATOM 667 O O . ARG B 1 4 ? -2.896 -15.586 5.746 1 76.75 4 ARG B O 1
ATOM 674 N N . ASP B 1 5 ? -1.062 -15.383 4.418 1 89 5 ASP B N 1
ATOM 675 C CA . ASP B 1 5 ? -1.451 -14.008 4.145 1 89 5 ASP B CA 1
ATOM 676 C C . ASP B 1 5 ? -2.217 -13.898 2.828 1 89 5 ASP B C 1
ATOM 678 O O . ASP B 1 5 ? -2.908 -12.906 2.584 1 89 5 ASP B O 1
ATOM 682 N N . PHE B 1 6 ? -2.172 -14.992 2.021 1 93.56 6 PHE B N 1
ATOM 683 C CA . PHE B 1 6 ? -2.838 -15 0.725 1 93.56 6 PHE B CA 1
ATOM 684 C C . PHE B 1 6 ? -3.553 -16.328 0.489 1 93.56 6 PHE B C 1
ATOM 686 O O . PHE B 1 6 ? -2.951 -17.391 0.614 1 93.56 6 PHE B O 1
ATOM 693 N N . LYS B 1 7 ? -4.828 -16.188 0.192 1 90.75 7 LYS B N 1
ATOM 694 C CA . LYS B 1 7 ? -5.637 -17.391 -0.025 1 90.75 7 LYS B CA 1
ATOM 695 C C . LYS B 1 7 ? -5.863 -17.641 -1.514 1 90.75 7 LYS B C 1
ATOM 697 O O . LYS B 1 7 ? -6.047 -16.688 -2.283 1 90.75 7 LYS B O 1
ATOM 702 N N . ALA B 1 8 ? -5.852 -18.938 -1.798 1 88.25 8 ALA B N 1
ATOM 703 C CA . ALA B 1 8 ? -6.176 -19.281 -3.176 1 88.25 8 ALA B CA 1
ATOM 704 C C . ALA B 1 8 ? -7.566 -18.797 -3.559 1 88.25 8 ALA B C 1
ATOM 706 O O . ALA B 1 8 ? -8.516 -18.938 -2.787 1 88.25 8 ALA B O 1
ATOM 707 N N . GLY B 1 9 ? -7.664 -18.109 -4.645 1 89.31 9 GLY B N 1
ATOM 708 C CA . GLY B 1 9 ? -8.961 -17.672 -5.121 1 89.31 9 GLY B CA 1
ATOM 709 C C . GLY B 1 9 ? -9.383 -16.328 -4.547 1 89.31 9 GLY B C 1
ATOM 710 O O . GLY B 1 9 ? -10.453 -15.812 -4.871 1 89.31 9 GLY B O 1
ATOM 711 N N . GLU B 1 10 ? -8.562 -15.781 -3.652 1 92.12 10 GLU B N 1
ATOM 712 C CA . GLU B 1 10 ? -8.867 -14.461 -3.1 1 92.12 10 GLU B CA 1
ATOM 713 C C . GLU B 1 10 ? -8.844 -13.391 -4.184 1 92.12 10 GLU B C 1
ATOM 715 O O . GLU B 1 10 ? -7.984 -13.414 -5.066 1 92.12 10 GLU B O 1
ATOM 720 N N . ALA B 1 11 ? -9.812 -12.453 -4.109 1 92.12 11 ALA B N 1
ATOM 721 C CA . ALA B 1 11 ? -9.906 -11.375 -5.094 1 92.12 11 ALA B CA 1
ATOM 722 C C . ALA B 1 11 ? -8.664 -10.492 -5.062 1 92.12 11 ALA B C 1
ATOM 724 O O . ALA B 1 11 ? -8.164 -10.156 -3.984 1 92.12 11 ALA B O 1
ATOM 725 N N . VAL B 1 12 ? -8.094 -10.219 -6.219 1 94.75 12 VAL B N 1
ATOM 726 C CA . VAL B 1 12 ? -6.926 -9.367 -6.371 1 94.75 12 VAL B CA 1
ATOM 727 C C . VAL B 1 12 ? -7.301 -8.102 -7.141 1 94.75 12 VAL B C 1
ATOM 729 O O . VAL B 1 12 ? -8.047 -8.164 -8.117 1 94.75 12 VAL B O 1
ATOM 732 N N . SER B 1 13 ? -6.859 -7.027 -6.699 1 95.88 13 SER B N 1
ATOM 733 C CA . SER B 1 13 ? -7.156 -5.73 -7.293 1 95.88 13 SER B CA 1
ATOM 734 C C . SER B 1 13 ? -5.91 -5.105 -7.906 1 95.88 13 SER B C 1
ATOM 736 O O . SER B 1 13 ? -5.035 -4.617 -7.184 1 95.88 13 SER B O 1
ATOM 738 N N . PRO B 1 14 ? -5.84 -5.133 -9.234 1 96.62 14 PRO B N 1
ATOM 739 C CA . PRO B 1 14 ? -4.688 -4.48 -9.859 1 96.62 14 PRO B CA 1
ATOM 740 C C . PRO B 1 14 ? -4.57 -3.004 -9.484 1 96.62 14 PRO B C 1
ATOM 742 O O . PRO B 1 14 ? -5.562 -2.27 -9.547 1 96.62 14 PRO B O 1
ATOM 745 N N . VAL B 1 15 ? -3.277 -2.635 -9.086 1 97.56 15 VAL B N 1
ATOM 746 C CA . VAL B 1 15 ? -3.039 -1.235 -8.75 1 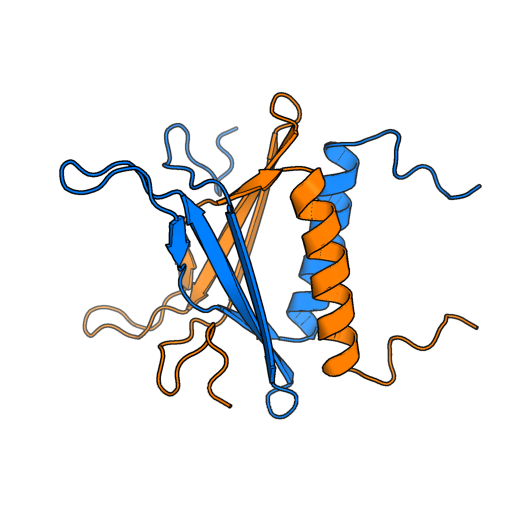97.56 15 VAL B CA 1
ATOM 747 C C . VAL B 1 15 ? -3.018 -0.393 -10.023 1 97.56 15 VAL B C 1
ATOM 749 O O . VAL B 1 15 ? -2.348 -0.745 -10.992 1 97.56 15 VAL B O 1
ATOM 752 N N . THR B 1 16 ? -3.719 0.686 -9.922 1 97.25 16 THR B N 1
ATOM 753 C CA . THR B 1 16 ? -3.773 1.564 -11.078 1 97.25 16 THR B CA 1
ATOM 754 C C . THR B 1 16 ? -3.084 2.895 -10.789 1 97.25 16 THR B C 1
ATOM 756 O O . THR B 1 16 ? -2.84 3.688 -11.695 1 97.25 16 THR B O 1
ATOM 759 N N . GLY B 1 17 ? -2.742 3.166 -9.555 1 97.06 17 GLY B N 1
ATOM 760 C CA . GLY B 1 17 ? -2.098 4.387 -9.102 1 97.06 17 GLY B CA 1
ATOM 761 C C . GLY B 1 17 ? -2.051 4.512 -7.586 1 97.06 17 GLY B C 1
ATOM 762 O O . GLY B 1 17 ? -2.455 3.594 -6.871 1 97.06 17 GLY B O 1
ATOM 763 N N . TRP B 1 18 ? -1.416 5.574 -7.086 1 97.75 18 TRP B N 1
ATOM 764 C CA . TRP B 1 18 ? -1.361 5.82 -5.648 1 97.75 18 TRP B CA 1
ATOM 765 C C . TRP B 1 18 ? -1.233 7.312 -5.355 1 97.75 18 TRP B C 1
ATOM 767 O O . TRP B 1 18 ? -0.87 8.094 -6.238 1 97.75 18 TRP B O 1
ATOM 777 N N . ALA B 1 19 ? -1.62 7.668 -4.219 1 97.38 19 ALA B N 1
ATOM 778 C CA . ALA B 1 19 ? -1.43 9.016 -3.686 1 97.38 19 ALA B CA 1
ATOM 779 C C . ALA B 1 19 ? -0.777 8.969 -2.307 1 97.38 19 ALA B C 1
ATOM 781 O O . ALA B 1 19 ? -0.918 7.988 -1.577 1 97.38 19 ALA B O 1
ATOM 782 N N . MET B 1 20 ? -0.025 10.023 -2.023 1 97.94 20 MET B N 1
ATOM 783 C CA . MET B 1 20 ? 0.684 10.102 -0.75 1 97.94 20 MET B CA 1
ATOM 784 C C . MET B 1 20 ? 0.685 11.531 -0.213 1 97.94 20 MET B C 1
ATOM 786 O O . MET B 1 20 ? 0.781 12.484 -0.982 1 97.94 20 MET B O 1
ATOM 790 N N . MET B 1 21 ? 0.574 11.656 1.008 1 96.88 21 MET B N 1
ATOM 791 C CA . MET B 1 21 ? 0.652 12.938 1.694 1 96.88 21 MET B CA 1
ATOM 792 C C . MET B 1 21 ? 1.414 12.812 3.008 1 96.88 21 MET B C 1
ATOM 794 O O . MET B 1 21 ? 0.931 12.18 3.951 1 96.88 21 MET B O 1
ATOM 798 N N . PRO B 1 22 ? 2.623 13.359 3.084 1 97 22 PRO B N 1
ATOM 799 C CA . PRO B 1 22 ? 3.361 13.336 4.348 1 97 22 PRO B CA 1
ATOM 800 C C . PRO B 1 22 ? 2.736 14.234 5.41 1 97 22 PRO B C 1
ATOM 802 O O . PRO B 1 22 ? 2.314 15.359 5.109 1 97 22 PRO B O 1
ATOM 805 N N . LEU B 1 23 ? 2.596 13.711 6.555 1 96.38 23 LEU B N 1
ATOM 806 C CA . LEU B 1 23 ? 2.186 14.469 7.734 1 96.38 23 LEU B CA 1
ATOM 807 C C . LEU B 1 23 ? 3.338 14.594 8.727 1 96.38 23 LEU B C 1
ATOM 809 O O . LEU B 1 23 ? 3.479 13.773 9.633 1 96.38 23 LEU B O 1
ATOM 813 N N . VAL B 1 24 ? 4.125 15.617 8.617 1 95.81 24 VAL B N 1
ATOM 814 C CA . VAL B 1 24 ? 5.352 15.805 9.383 1 95.81 24 VAL B CA 1
ATOM 815 C C . VAL B 1 24 ? 5.023 15.883 10.875 1 95.81 24 VAL B C 1
ATOM 817 O O . VAL B 1 24 ? 5.723 15.281 11.695 1 95.81 24 VAL B O 1
ATOM 820 N N . GLU B 1 25 ? 3.928 16.578 11.188 1 95.12 25 GLU B N 1
ATOM 821 C CA . GLU B 1 25 ? 3.535 16.781 12.578 1 95.12 25 GLU B CA 1
ATOM 822 C C . GLU B 1 25 ? 3.254 15.453 13.273 1 95.12 25 GLU B C 1
ATOM 824 O O . GLU B 1 25 ? 3.408 15.336 14.492 1 95.12 25 GLU B O 1
ATOM 829 N N . HIS B 1 26 ? 2.883 14.445 12.57 1 95.5 26 HIS B N 1
ATOM 830 C CA . HIS B 1 26 ? 2.52 13.164 13.156 1 95.5 26 HIS B CA 1
ATOM 831 C C . HIS B 1 26 ? 3.533 12.086 12.789 1 95.5 26 HIS B C 1
ATOM 833 O O . HIS B 1 26 ? 3.344 10.906 13.117 1 95.5 26 HIS B O 1
ATOM 839 N N . ASP B 1 27 ? 4.594 12.469 12.133 1 96.81 27 ASP B N 1
ATOM 840 C CA . ASP B 1 27 ? 5.641 11.562 11.672 1 96.81 27 ASP B CA 1
ATOM 841 C C . ASP B 1 27 ? 5.051 10.367 10.938 1 96.81 27 ASP B C 1
ATOM 843 O O . ASP B 1 27 ? 5.352 9.211 11.266 1 96.81 27 ASP B O 1
ATOM 847 N N . SER B 1 28 ? 4.152 10.688 10 1 98.06 28 SER B N 1
ATOM 848 C CA . SER B 1 28 ? 3.463 9.633 9.273 1 98.06 28 SER B CA 1
ATOM 849 C C . SER B 1 28 ? 3.164 10.055 7.836 1 98.06 28 SER B C 1
ATOM 851 O O . SER B 1 28 ? 3.246 11.242 7.508 1 98.06 28 SER B O 1
ATOM 853 N N . LEU B 1 29 ? 2.951 9.102 7.012 1 98.12 29 LEU B N 1
ATOM 854 C CA . LEU B 1 29 ? 2.568 9.258 5.613 1 98.12 29 LEU B CA 1
ATOM 855 C C . LEU B 1 29 ? 1.18 8.68 5.363 1 98.12 29 LEU B C 1
ATOM 857 O O . LEU B 1 29 ? 0.905 7.531 5.719 1 98.12 29 LEU B O 1
ATOM 861 N N . LEU B 1 30 ? 0.29 9.5 4.812 1 98.12 30 LEU B N 1
ATOM 862 C CA . LEU B 1 30 ? -0.963 8.961 4.293 1 98.12 30 LEU B CA 1
ATOM 863 C C . LEU B 1 30 ? -0.761 8.344 2.914 1 98.12 30 LEU B C 1
ATOM 865 O O . LEU B 1 30 ? -0.14 8.953 2.041 1 98.12 30 LEU B O 1
ATOM 869 N N . LEU B 1 31 ? -1.151 7.145 2.738 1 98.31 31 LEU B N 1
ATOM 870 C CA . LEU B 1 31 ? -0.99 6.383 1.507 1 98.31 31 LEU B CA 1
ATOM 871 C C . LEU B 1 31 ? -2.328 5.824 1.034 1 98.31 31 LEU B C 1
ATOM 873 O O . LEU B 1 31 ? -3.096 5.281 1.832 1 98.31 31 LEU B O 1
ATOM 877 N N . ARG B 1 32 ? -2.641 6.047 -0.178 1 97.56 32 ARG B N 1
ATOM 878 C CA . ARG B 1 32 ? -3.818 5.469 -0.819 1 97.56 32 ARG B CA 1
ATOM 879 C C . ARG B 1 32 ? -3.441 4.754 -2.111 1 97.56 32 ARG B C 1
ATOM 881 O O . ARG B 1 32 ? -2.686 5.289 -2.926 1 97.56 32 ARG B O 1
ATOM 888 N N . LEU B 1 33 ? -3.898 3.535 -2.252 1 97.94 33 LEU B N 1
ATOM 889 C CA . LEU B 1 33 ? -3.711 2.791 -3.492 1 97.94 33 LEU B CA 1
ATOM 890 C C . LEU B 1 33 ? -5.004 2.736 -4.297 1 97.94 33 LEU B C 1
ATOM 892 O O . LEU B 1 33 ? -6.051 2.34 -3.771 1 97.94 33 LEU B O 1
ATOM 896 N N . ASP B 1 34 ? -4.918 3.201 -5.5 1 97 34 ASP B N 1
ATOM 897 C CA . ASP B 1 34 ? -6.039 3.025 -6.422 1 97 34 ASP B CA 1
ATOM 898 C C . ASP B 1 34 ? -5.992 1.653 -7.09 1 97 34 ASP B C 1
ATOM 900 O O . ASP B 1 34 ? -4.918 1.074 -7.258 1 97 34 ASP B O 1
ATOM 904 N N . PHE B 1 35 ? -7.145 1.191 -7.414 1 96.06 35 PHE B N 1
ATOM 905 C CA . PHE B 1 35 ? -7.184 -0.165 -7.949 1 96.06 35 PHE B CA 1
ATOM 906 C C . PHE B 1 35 ? -8.328 -0.322 -8.945 1 96.06 35 PHE B C 1
ATOM 908 O O . PHE B 1 35 ? -9.234 0.513 -8.992 1 96.06 35 PHE B O 1
ATOM 915 N N . LEU B 1 36 ? -8.18 -1.325 -9.789 1 93.75 36 LEU B N 1
ATOM 916 C CA . LEU B 1 36 ? -9.234 -1.671 -10.734 1 93.75 36 LEU B CA 1
ATOM 917 C C . LEU B 1 36 ? -10.297 -2.531 -10.07 1 93.75 36 LEU B C 1
ATOM 919 O O . LEU B 1 36 ? -10.008 -3.631 -9.594 1 93.75 36 LEU B O 1
ATOM 923 N N . ALA B 1 37 ? -11.5 -2 -9.938 1 86.75 37 ALA B N 1
ATOM 924 C CA . ALA B 1 37 ? -12.609 -2.736 -9.336 1 86.75 37 ALA B CA 1
ATOM 925 C C . ALA B 1 37 ? -13.211 -3.723 -10.328 1 86.75 37 ALA B C 1
ATOM 927 O O . ALA B 1 37 ? -13.18 -3.496 -11.547 1 86.75 37 ALA B O 1
ATOM 928 N N . ALA B 1 38 ? -13.617 -4.816 -9.758 1 81.12 38 ALA B N 1
ATOM 929 C CA . ALA B 1 38 ? -14.289 -5.785 -10.625 1 81.12 38 ALA B CA 1
ATOM 930 C C . ALA B 1 38 ? -15.547 -5.184 -11.242 1 81.12 38 ALA B C 1
ATOM 932 O O . ALA B 1 38 ? -16.219 -4.344 -10.625 1 81.12 38 ALA B O 1
ATOM 933 N N . PRO B 1 39 ? -15.633 -5.598 -12.453 1 75.06 39 PRO B N 1
ATOM 934 C CA . PRO B 1 39 ? -16.828 -5.094 -13.148 1 75.06 39 PRO B CA 1
ATOM 935 C C . PRO B 1 39 ? -18.125 -5.438 -12.414 1 75.06 39 PRO B C 1
ATOM 937 O O . PRO B 1 39 ? -18.219 -6.492 -11.781 1 75.06 39 PRO B O 1
ATOM 940 N N . SER B 1 40 ? -18.656 -4.406 -12.125 1 71.62 40 SER B N 1
ATOM 941 C CA . SER B 1 40 ? -20.016 -4.621 -11.625 1 71.62 40 SER B CA 1
ATOM 942 C C . SER B 1 40 ? -21.062 -4.371 -12.711 1 71.62 40 SER B C 1
ATOM 944 O O . SER B 1 40 ? -20.781 -3.666 -13.688 1 71.62 40 SER B O 1
ATOM 946 N N . PRO B 1 41 ? -22.094 -5.242 -12.625 1 67.06 41 PRO B N 1
ATOM 947 C CA . PRO B 1 41 ? -23.156 -5.039 -13.617 1 67.06 41 PRO B CA 1
ATOM 948 C C . PRO B 1 41 ? -23.453 -3.564 -13.867 1 67.06 41 PRO B C 1
ATOM 950 O O . PRO B 1 41 ? -23.812 -3.188 -14.992 1 67.06 41 PRO B O 1
ATOM 953 N N . ALA B 1 42 ? -23.25 -2.842 -12.984 1 64.56 42 ALA B N 1
ATOM 954 C CA . ALA B 1 42 ? -23.656 -1.442 -13.102 1 64.56 42 ALA B CA 1
ATOM 955 C C . ALA B 1 42 ? -22.516 -0.589 -13.656 1 64.56 42 ALA B C 1
ATOM 957 O O . ALA B 1 42 ? -22.734 0.557 -14.062 1 64.56 42 ALA B O 1
ATOM 958 N N . ALA B 1 43 ? -21.469 -1.122 -13.609 1 63.47 43 ALA B N 1
ATOM 959 C CA . ALA B 1 43 ? -20.391 -0.23 -14.039 1 63.47 43 ALA B CA 1
ATOM 960 C C . ALA B 1 43 ? -19.234 -1.02 -14.625 1 63.47 43 ALA B C 1
ATOM 962 O O . ALA B 1 43 ? -18.891 -2.1 -14.141 1 63.47 43 ALA B O 1
ATOM 963 N N . ALA B 1 44 ? -18.844 -0.591 -15.727 1 71.44 44 ALA B N 1
ATOM 964 C CA . ALA B 1 44 ? -17.625 -1.12 -16.344 1 71.44 44 ALA B CA 1
ATOM 965 C C . ALA B 1 44 ? -16.453 -1.104 -15.359 1 71.44 44 ALA B C 1
ATOM 967 O O . ALA B 1 44 ? -16.562 -0.517 -14.281 1 71.44 44 ALA B O 1
ATOM 968 N N . THR B 1 45 ? -15.484 -1.758 -15.695 1 76.56 45 THR B N 1
ATOM 969 C CA . THR B 1 45 ? -14.258 -1.753 -14.906 1 76.56 45 THR B CA 1
ATOM 970 C C . THR B 1 45 ? -13.727 -0.332 -14.75 1 76.56 45 THR B C 1
ATOM 972 O O . THR B 1 45 ? -13.516 0.374 -15.734 1 76.56 45 THR B O 1
ATOM 975 N N . ARG B 1 46 ? -13.797 0.054 -13.508 1 87.25 46 ARG B N 1
ATOM 976 C CA . ARG B 1 46 ? -13.328 1.413 -13.273 1 87.25 46 ARG B CA 1
ATOM 977 C C . ARG B 1 46 ? -12.289 1.442 -12.156 1 87.25 46 ARG B C 1
ATOM 979 O O . ARG B 1 46 ? -12.266 0.562 -11.297 1 87.25 46 ARG B O 1
ATOM 986 N N . SER B 1 47 ? -11.484 2.348 -12.336 1 92.12 47 SER B N 1
ATOM 987 C CA . SER B 1 47 ? -10.516 2.604 -11.273 1 92.12 47 SER B CA 1
ATOM 988 C C . SER B 1 47 ? -11.195 3.188 -10.039 1 92.12 47 SER B C 1
ATOM 990 O O . SER B 1 47 ? -12.031 4.086 -10.148 1 92.12 47 SER B O 1
ATOM 992 N N . GLU B 1 48 ? -10.93 2.521 -8.914 1 93.19 48 GLU B N 1
ATOM 993 C CA . GLU B 1 48 ? -11.477 2.994 -7.648 1 93.19 48 GLU B CA 1
ATOM 994 C C . GLU B 1 48 ? -10.367 3.441 -6.703 1 93.19 48 GLU B C 1
ATOM 996 O O . GLU B 1 48 ? -9.227 2.994 -6.816 1 93.19 48 GLU B O 1
ATOM 1001 N N . ARG B 1 49 ? -10.773 4.305 -5.805 1 94.38 49 ARG B N 1
ATOM 1002 C CA . ARG B 1 49 ? -9.836 4.766 -4.781 1 94.38 49 ARG B CA 1
ATOM 1003 C C . ARG B 1 49 ? -9.867 3.846 -3.564 1 94.38 49 ARG B C 1
ATOM 1005 O O . ARG B 1 49 ? -10.938 3.457 -3.096 1 94.38 49 ARG B O 1
ATOM 1012 N N . GLY B 1 50 ? -8.742 3.457 -3.156 1 94.5 50 GLY B N 1
ATOM 1013 C CA . GLY B 1 50 ? -8.695 2.648 -1.948 1 94.5 50 GLY B CA 1
ATOM 1014 C C . GLY B 1 50 ? -8.805 3.469 -0.677 1 94.5 50 GLY B C 1
ATOM 1015 O O . GLY B 1 50 ? -8.992 4.688 -0.732 1 94.5 50 GLY B O 1
ATOM 1016 N N . ARG B 1 51 ? -8.859 2.783 0.415 1 93.88 51 ARG B N 1
ATOM 1017 C CA . ARG B 1 51 ? -8.875 3.445 1.716 1 93.88 51 ARG B CA 1
ATOM 1018 C C . ARG B 1 51 ? -7.562 4.176 1.978 1 93.88 51 ARG B C 1
ATOM 1020 O O . ARG B 1 51 ? -6.539 3.854 1.371 1 93.88 51 ARG B O 1
ATOM 1027 N N . VAL B 1 52 ? -7.582 5.07 2.906 1 96.62 52 VAL B N 1
ATOM 1028 C CA . VAL B 1 52 ? -6.387 5.82 3.271 1 96.62 52 VAL B CA 1
ATOM 1029 C C . VAL B 1 52 ? -5.684 5.137 4.441 1 96.62 52 VAL B C 1
ATOM 1031 O O . VAL B 1 52 ? -6.297 4.883 5.48 1 96.62 52 VAL B O 1
ATOM 1034 N N . TYR B 1 53 ? -4.391 4.824 4.266 1 97.44 53 TYR B N 1
ATOM 1035 C CA . TYR B 1 53 ? -3.561 4.23 5.309 1 97.44 53 TYR B CA 1
ATOM 1036 C C . TYR B 1 53 ? -2.619 5.266 5.914 1 97.44 53 TYR B C 1
ATOM 1038 O O . TYR B 1 53 ? -2.111 6.141 5.203 1 97.44 53 TYR B O 1
ATOM 1046 N N . ALA B 1 54 ? -2.443 5.129 7.152 1 98.06 54 ALA B N 1
ATOM 1047 C CA . ALA B 1 54 ? -1.404 5.906 7.82 1 98.06 54 ALA B CA 1
ATOM 1048 C C . ALA B 1 54 ? -0.188 5.043 8.133 1 98.06 54 ALA B C 1
ATOM 1050 O O . ALA B 1 54 ? -0.301 4.031 8.836 1 98.06 54 ALA B O 1
ATOM 1051 N N . VAL B 1 55 ? 0.951 5.406 7.641 1 98.44 55 VAL B N 1
ATOM 1052 C CA . VAL B 1 55 ? 2.209 4.691 7.828 1 98.44 55 VAL B CA 1
ATOM 1053 C C . VAL B 1 55 ? 3.217 5.594 8.539 1 98.44 55 VAL B C 1
ATOM 1055 O O . VAL B 1 55 ? 3.502 6.699 8.07 1 98.44 55 VAL B O 1
ATOM 1058 N N . THR B 1 56 ? 3.738 5.168 9.672 1 98.25 56 THR B N 1
ATOM 1059 C CA . THR B 1 56 ? 4.746 5.953 10.375 1 98.25 56 THR B CA 1
ATOM 1060 C C . THR B 1 56 ? 6.074 5.93 9.625 1 98.25 56 THR B C 1
ATOM 1062 O O . THR B 1 56 ? 6.297 5.062 8.773 1 98.25 56 THR B O 1
ATOM 1065 N N . SER B 1 57 ? 6.988 6.801 9.93 1 97.62 57 SER B N 1
ATOM 1066 C CA . SER B 1 57 ? 8.305 6.836 9.305 1 97.62 57 SER B CA 1
ATOM 1067 C C . SER B 1 57 ? 9.062 5.535 9.531 1 97.62 57 SER B C 1
ATOM 1069 O O . SER B 1 57 ? 9.742 5.039 8.633 1 97.62 57 SER B O 1
ATOM 1071 N N . GLU B 1 58 ? 8.859 5.094 10.75 1 97.31 58 GLU B N 1
ATOM 1072 C CA . GLU B 1 58 ? 9.523 3.834 11.07 1 97.31 58 GLU B CA 1
ATOM 1073 C C . GLU B 1 58 ? 8.977 2.689 10.219 1 97.31 58 GLU B C 1
ATOM 1075 O O . GLU B 1 58 ? 9.75 1.893 9.68 1 97.31 58 GLU B O 1
ATOM 1080 N N . GLN B 1 59 ? 7.707 2.617 10.094 1 98.31 59 GLN B N 1
ATOM 1081 C CA . GLN B 1 59 ? 7.062 1.607 9.258 1 98.31 59 GLN B CA 1
ATOM 1082 C C . GLN B 1 59 ? 7.457 1.776 7.793 1 98.31 59 GLN B C 1
ATOM 1084 O O . GLN B 1 59 ? 7.641 0.79 7.078 1 98.31 59 GLN B O 1
ATOM 1089 N N . LEU B 1 60 ? 7.508 2.951 7.344 1 98.19 60 LEU B N 1
ATOM 1090 C CA . LEU B 1 60 ? 7.848 3.25 5.957 1 98.19 60 LEU B CA 1
ATOM 1091 C C . LEU B 1 60 ? 9.242 2.742 5.613 1 98.19 60 LEU B C 1
ATOM 1093 O O . LEU B 1 60 ? 9.461 2.189 4.535 1 98.19 60 LEU B O 1
ATOM 1097 N N . LEU B 1 61 ? 10.203 2.877 6.52 1 97.69 61 LEU B N 1
ATOM 1098 C CA . LEU B 1 61 ? 11.555 2.365 6.344 1 97.69 61 LEU B CA 1
ATOM 1099 C C . LEU B 1 61 ? 11.547 0.851 6.164 1 97.69 61 LEU B C 1
ATOM 1101 O O . LEU B 1 61 ? 12.188 0.324 5.254 1 97.69 61 LEU B O 1
ATOM 1105 N N . LEU B 1 62 ? 10.789 0.245 6.98 1 98.06 62 LEU B N 1
ATOM 1106 C CA . LEU B 1 62 ? 10.68 -1.209 6.918 1 98.06 62 LEU B CA 1
ATOM 1107 C C . LEU B 1 62 ? 9.984 -1.649 5.637 1 98.06 62 LEU B C 1
ATOM 1109 O O . LEU B 1 62 ? 10.375 -2.643 5.023 1 98.06 62 LEU B O 1
ATOM 1113 N N . LEU B 1 63 ? 8.953 -0.927 5.285 1 98.44 63 LEU B N 1
ATOM 1114 C CA . LEU B 1 63 ? 8.203 -1.238 4.074 1 98.44 63 LEU B CA 1
ATOM 1115 C C . LEU B 1 63 ? 9.086 -1.114 2.838 1 98.44 63 LEU B C 1
ATOM 1117 O O . LEU B 1 63 ? 9.07 -1.985 1.966 1 98.44 63 LEU B O 1
ATOM 1121 N N . LEU B 1 64 ? 9.891 -0.008 2.779 1 98.5 64 LEU B N 1
ATOM 1122 C CA . LEU B 1 64 ? 10.789 0.213 1.653 1 98.5 64 LEU B CA 1
ATOM 1123 C C . LEU B 1 64 ? 11.773 -0.943 1.509 1 98.5 64 LEU B C 1
ATOM 1125 O O . LEU B 1 64 ? 11.953 -1.476 0.412 1 98.5 64 LEU B O 1
ATOM 1129 N N . ASP B 1 65 ? 12.352 -1.312 2.592 1 97.94 65 ASP B N 1
ATOM 1130 C CA . ASP B 1 65 ? 13.305 -2.42 2.58 1 97.94 65 ASP B CA 1
ATOM 1131 C C . ASP B 1 65 ? 12.633 -3.717 2.135 1 97.94 65 ASP B C 1
ATOM 1133 O O . ASP B 1 65 ? 13.188 -4.465 1.326 1 97.94 65 ASP B O 1
ATOM 1137 N N . SER B 1 66 ? 11.461 -3.936 2.635 1 97.88 66 SER B N 1
ATOM 1138 C CA . SER B 1 66 ? 10.711 -5.141 2.297 1 97.88 66 SER B CA 1
ATOM 1139 C C . SER B 1 66 ? 10.336 -5.164 0.819 1 97.88 66 SER B C 1
ATOM 1141 O O . SER B 1 66 ? 10.445 -6.203 0.163 1 97.88 66 SER B O 1
ATOM 1143 N N . LEU B 1 67 ? 9.883 -4.047 0.288 1 98.19 67 LEU B N 1
ATOM 1144 C CA . LEU B 1 67 ? 9.492 -3.945 -1.114 1 98.19 67 LEU B CA 1
ATOM 1145 C C . LEU B 1 67 ? 10.695 -4.168 -2.027 1 98.19 67 LEU B C 1
ATOM 1147 O O . LEU B 1 67 ? 10.578 -4.836 -3.059 1 98.19 67 LEU B O 1
ATOM 1151 N N . ARG B 1 68 ? 11.828 -3.652 -1.621 1 97.69 68 ARG B N 1
ATOM 1152 C CA . ARG B 1 68 ? 13.047 -3.832 -2.404 1 97.69 68 ARG B CA 1
ATOM 1153 C C . ARG B 1 68 ? 13.438 -5.305 -2.479 1 97.69 68 ARG B C 1
ATOM 1155 O O . ARG B 1 68 ? 13.859 -5.789 -3.533 1 97.69 68 ARG B O 1
ATOM 1162 N N . ALA B 1 69 ? 13.328 -5.949 -1.373 1 97.38 69 ALA B N 1
ATOM 1163 C CA . ALA B 1 69 ? 13.648 -7.371 -1.327 1 97.38 69 ALA B CA 1
ATOM 1164 C C . ALA B 1 69 ? 12.742 -8.172 -2.254 1 97.38 69 ALA B C 1
ATOM 1166 O O . ALA B 1 69 ? 13.195 -9.117 -2.912 1 97.38 69 ALA B O 1
ATOM 1167 N N . GLN B 1 70 ? 11.453 -7.871 -2.338 1 97.38 70 GLN B N 1
ATOM 1168 C CA . GLN B 1 70 ? 10.508 -8.57 -3.203 1 97.38 70 GLN B CA 1
ATOM 1169 C C . GLN B 1 70 ? 10.766 -8.25 -4.672 1 97.38 70 GLN B C 1
ATOM 1171 O O . GLN B 1 70 ? 10.625 -9.125 -5.535 1 97.38 70 GLN B O 1
ATOM 1176 N N . LEU B 1 71 ? 11.117 -6.953 -4.906 1 97.69 71 LEU B N 1
ATOM 1177 C CA . LEU B 1 71 ? 11.445 -6.562 -6.273 1 97.69 71 LEU B CA 1
ATOM 1178 C C . LEU B 1 71 ? 12.617 -7.379 -6.805 1 97.69 71 LEU B C 1
ATOM 1180 O O . LEU B 1 71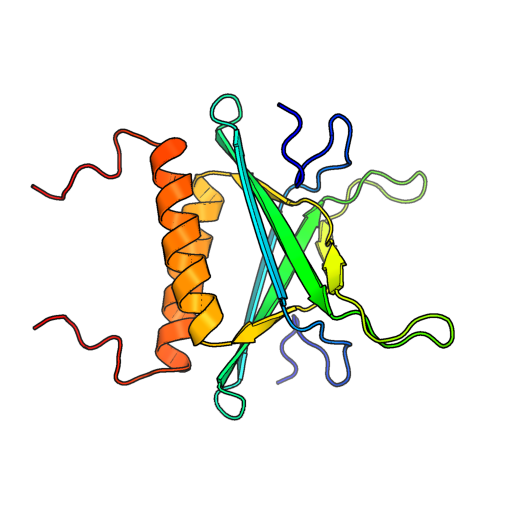 ? 12.625 -7.781 -7.973 1 97.69 71 LEU B O 1
ATOM 1184 N N . ALA B 1 72 ? 13.625 -7.625 -6 1 96.69 72 ALA B N 1
ATOM 1185 C CA . ALA B 1 72 ? 14.797 -8.414 -6.379 1 96.69 72 ALA B CA 1
ATOM 1186 C C . ALA B 1 72 ? 14.398 -9.828 -6.785 1 96.69 72 ALA B C 1
ATOM 1188 O O . ALA B 1 72 ? 15.031 -10.438 -7.652 1 96.69 72 ALA B O 1
ATOM 1189 N N . LYS B 1 73 ? 13.367 -10.32 -6.152 1 96.38 73 LYS B N 1
ATOM 1190 C CA . LYS B 1 73 ? 12.891 -11.664 -6.496 1 96.38 73 LYS B CA 1
ATOM 1191 C C . LYS B 1 73 ? 12.195 -11.664 -7.855 1 96.38 73 LYS B C 1
ATOM 1193 O O . LYS B 1 73 ? 12.227 -12.656 -8.578 1 96.38 73 LYS B O 1
ATOM 1198 N N . LEU B 1 74 ? 11.547 -10.562 -8.188 1 96.75 74 LEU B N 1
ATOM 1199 C CA . LEU B 1 74 ? 10.844 -10.422 -9.461 1 96.75 74 LEU B CA 1
ATOM 1200 C C . LEU B 1 74 ? 11.836 -10.188 -10.602 1 96.75 74 LEU B C 1
ATOM 1202 O O . LEU B 1 74 ? 11.578 -10.578 -11.742 1 96.75 74 LEU B O 1
ATOM 1206 N N . GLN B 1 75 ? 12.82 -9.461 -10.242 1 93.81 75 GLN B N 1
ATOM 1207 C CA . GLN B 1 75 ? 13.852 -9.094 -11.203 1 93.81 75 GLN B CA 1
ATOM 1208 C C . GLN B 1 75 ? 15.242 -9.445 -10.68 1 93.81 75 GLN B C 1
ATOM 1210 O O . GLN B 1 75 ? 16.016 -8.555 -10.336 1 93.81 75 GLN B O 1
ATOM 1215 N N . PRO B 1 76 ? 15.594 -10.672 -10.609 1 83.44 76 PRO B N 1
ATOM 1216 C CA . PRO B 1 76 ? 16.875 -11.062 -10.031 1 83.44 76 PRO B CA 1
ATOM 1217 C C . PRO B 1 76 ? 18.062 -10.383 -10.719 1 83.44 76 PRO B C 1
ATOM 1219 O O . PRO B 1 76 ? 19.109 -10.18 -10.094 1 83.44 76 PRO B O 1
ATOM 1222 N N . GLY B 1 77 ? 18.188 -10.047 -11.906 1 72.31 77 GLY B N 1
ATOM 1223 C CA . GLY B 1 77 ? 19.312 -9.469 -12.609 1 72.31 77 GLY B CA 1
ATOM 1224 C C . GLY B 1 77 ? 19.453 -7.973 -12.398 1 72.31 77 GLY B C 1
ATOM 1225 O O . GLY B 1 77 ? 20.5 -7.387 -12.703 1 72.31 77 GLY B O 1
ATOM 1226 N N . GLN B 1 78 ? 18.547 -7.328 -12 1 57.94 78 GLN B N 1
ATOM 1227 C CA . GLN B 1 78 ? 18.625 -5.871 -11.93 1 57.94 78 GLN B CA 1
ATOM 1228 C C . GLN B 1 78 ? 19.266 -5.418 -10.625 1 57.94 78 GLN B C 1
ATOM 1230 O O . GLN B 1 78 ? 19.594 -4.242 -10.469 1 57.94 78 GLN B O 1
ATOM 1235 N N . ASP B 1 79 ? 19.094 -5.984 -9.602 1 53.22 79 ASP B N 1
ATOM 1236 C CA . ASP B 1 79 ? 19.703 -5.512 -8.359 1 53.22 79 ASP B CA 1
ATOM 1237 C C . ASP B 1 79 ? 21.203 -5.738 -8.352 1 53.22 79 ASP B C 1
ATOM 1239 O O . ASP B 1 79 ? 21.719 -6.559 -7.586 1 53.22 79 ASP B O 1
ATOM 1243 N N . GLY B 1 80 ? 21.797 -6.234 -9.508 1 44.38 80 GLY B N 1
ATOM 1244 C CA . GLY B 1 80 ? 23.25 -6.289 -9.359 1 44.38 80 GLY B CA 1
ATOM 1245 C C . GLY B 1 80 ? 23.828 -5.027 -8.75 1 44.38 80 GLY B C 1
ATOM 1246 O O . GLY B 1 80 ? 23.188 -3.977 -8.742 1 44.38 80 GLY B O 1
ATOM 1247 N N . PRO B 1 81 ? 24.547 -5.168 -7.625 1 40.78 81 PRO B N 1
ATOM 1248 C CA . PRO B 1 81 ? 25.344 -4.039 -7.125 1 40.78 81 PRO B CA 1
ATOM 1249 C C . PRO B 1 81 ? 25.859 -3.145 -8.25 1 40.78 81 PRO B C 1
ATOM 1251 O O . PRO B 1 81 ? 26.031 -3.605 -9.383 1 40.78 81 PRO B O 1
ATOM 1254 N N . ARG B 1 82 ? 25.438 -1.86 -8.375 1 33.44 82 ARG B N 1
ATOM 1255 C CA . ARG B 1 82 ? 26.359 -1.023 -9.148 1 33.44 82 ARG B CA 1
ATOM 1256 C C . ARG B 1 82 ? 27.812 -1.37 -8.844 1 33.44 82 ARG B C 1
ATOM 1258 O O . ARG B 1 82 ? 28.266 -1.229 -7.703 1 33.44 82 ARG B O 1
ATOM 1265 N N . HIS B 1 83 ? 28.25 -2.477 -9.195 1 25.14 83 HIS B N 1
ATOM 1266 C CA . HIS B 1 83 ? 29.703 -2.584 -9.234 1 25.14 83 HIS B CA 1
ATOM 1267 C C . HIS B 1 83 ? 30.312 -1.534 -10.156 1 25.14 83 HIS B C 1
ATOM 1269 O O . HIS B 1 83 ? 29.734 -1.201 -11.195 1 25.14 83 HIS B O 1
#